Protein AF-A0A957JDY1-F1 (afdb_monomer)

Foldseek 3Di:
DVLVVVLVVQLVVQLVVCQVVQQVVQVVVVQWDADDPPDPDNHIHRPRSVVSNLVSNVVSVVVVVVVVDVPDPPLLVVLLNVLVVLLVVLSSCCSVPVDDPVSNVVSLVVSLVSCVVSVNWQDDPDPVVVRSVVRSCVSVVVSVD

Structure (mmCIF, N/CA/C/O backbone):
data_AF-A0A957JDY1-F1
#
_entry.id   AF-A0A957JDY1-F1
#
loop_
_atom_site.group_PDB
_atom_site.id
_atom_site.type_symbol
_atom_site.label_atom_id
_atom_site.label_alt_id
_atom_site.label_comp_id
_atom_site.label_asym_id
_atom_site.label_entity_id
_atom_site.label_seq_id
_atom_site.pdbx_PDB_ins_code
_atom_site.Cartn_x
_atom_site.Cartn_y
_atom_site.Cartn_z
_atom_site.occupancy
_atom_site.B_iso_or_equiv
_atom_site.auth_seq_id
_atom_site.auth_comp_id
_atom_site.auth_asym_id
_atom_site.auth_atom_id
_atom_site.pdbx_PDB_model_num
ATOM 1 N N . MET A 1 1 ? 23.485 -2.568 -2.599 1.00 69.81 1 MET A N 1
ATOM 2 C CA . MET A 1 1 ? 23.237 -2.865 -1.164 1.00 69.81 1 MET A CA 1
ATOM 3 C C . MET A 1 1 ? 23.250 -1.624 -0.272 1.00 69.81 1 MET A C 1
ATOM 5 O O . MET A 1 1 ? 22.238 -1.391 0.368 1.00 69.81 1 MET A O 1
ATOM 9 N N . ARG A 1 2 ? 24.309 -0.795 -0.249 1.00 82.19 2 ARG A N 1
ATOM 10 C CA . ARG A 1 2 ? 24.377 0.401 0.630 1.00 82.19 2 ARG A CA 1
ATOM 11 C C . ARG A 1 2 ? 23.179 1.356 0.491 1.00 82.19 2 ARG A C 1
ATOM 13 O O . ARG A 1 2 ? 22.586 1.726 1.492 1.00 82.19 2 ARG A O 1
ATOM 20 N N . ILE A 1 3 ? 22.785 1.681 -0.742 1.00 81.56 3 ILE A N 1
ATOM 21 C CA . ILE A 1 3 ? 21.641 2.566 -1.029 1.00 81.56 3 ILE A CA 1
ATOM 22 C C . ILE A 1 3 ? 20.331 1.991 -0.479 1.00 81.56 3 ILE A C 1
ATOM 24 O O . ILE A 1 3 ? 19.604 2.690 0.208 1.00 81.56 3 ILE A O 1
ATOM 28 N N . ILE A 1 4 ? 20.050 0.708 -0.719 1.00 82.44 4 ILE A N 1
ATOM 29 C CA . ILE A 1 4 ? 18.811 0.056 -0.260 1.00 82.44 4 ILE A CA 1
ATOM 30 C C . ILE A 1 4 ? 18.708 0.096 1.271 1.00 82.44 4 ILE A C 1
ATOM 32 O O . ILE A 1 4 ? 17.642 0.377 1.809 1.00 82.44 4 ILE A O 1
ATOM 36 N N . ILE A 1 5 ? 19.826 -0.124 1.971 1.00 89.12 5 ILE A N 1
ATOM 37 C CA . ILE A 1 5 ? 19.881 -0.022 3.435 1.00 89.12 5 ILE A CA 1
ATOM 38 C C . ILE A 1 5 ? 19.580 1.412 3.884 1.00 89.12 5 ILE A C 1
ATOM 40 O O . ILE A 1 5 ? 18.790 1.602 4.802 1.00 89.12 5 ILE A O 1
ATOM 44 N N . LEU A 1 6 ? 20.155 2.423 3.226 1.00 88.94 6 LEU A N 1
ATOM 45 C CA . LEU A 1 6 ? 19.872 3.826 3.542 1.00 88.94 6 LEU A CA 1
ATOM 46 C C . LEU A 1 6 ? 18.391 4.167 3.343 1.00 88.94 6 LEU A C 1
ATOM 48 O O . LEU A 1 6 ? 17.787 4.763 4.226 1.00 88.94 6 LEU A O 1
ATOM 52 N N . VAL A 1 7 ? 17.784 3.737 2.236 1.00 88.81 7 VAL A N 1
ATOM 53 C CA . VAL A 1 7 ? 16.350 3.942 1.955 1.00 88.81 7 VAL A CA 1
ATOM 54 C C . VAL A 1 7 ? 15.487 3.306 3.025 1.00 88.81 7 VAL A C 1
ATOM 56 O O . VAL A 1 7 ? 14.565 3.939 3.530 1.00 88.81 7 VAL A O 1
ATOM 59 N N . PHE A 1 8 ? 15.802 2.064 3.385 1.00 91.62 8 PHE A N 1
ATOM 60 C CA . PHE A 1 8 ? 15.103 1.352 4.440 1.00 91.62 8 PHE A CA 1
ATOM 61 C C . PHE A 1 8 ? 15.197 2.102 5.774 1.00 91.62 8 PHE A C 1
ATOM 63 O O . PHE A 1 8 ? 14.176 2.319 6.420 1.00 91.62 8 PHE A O 1
ATOM 70 N N . LEU A 1 9 ? 16.394 2.554 6.164 1.00 94.88 9 LEU A N 1
ATOM 71 C CA . LEU A 1 9 ? 16.598 3.308 7.404 1.00 94.88 9 LEU A CA 1
ATOM 72 C C . LEU A 1 9 ? 15.871 4.657 7.392 1.00 94.88 9 LEU A C 1
ATOM 74 O O . LEU A 1 9 ? 15.305 5.047 8.413 1.00 94.88 9 LEU A O 1
ATOM 78 N N . ILE A 1 10 ? 15.841 5.352 6.253 1.00 92.94 10 ILE A N 1
ATOM 79 C CA . ILE A 1 10 ? 15.090 6.602 6.086 1.00 92.94 10 ILE A CA 1
ATOM 80 C C . ILE A 1 10 ? 13.589 6.336 6.236 1.00 92.94 10 ILE A C 1
ATOM 82 O O . ILE A 1 10 ? 12.940 6.983 7.058 1.00 92.94 10 ILE A O 1
ATOM 86 N N . ALA A 1 11 ? 13.044 5.355 5.510 1.00 95.38 11 ALA A N 1
ATOM 87 C CA . ALA A 1 11 ? 11.631 4.991 5.590 1.00 95.38 11 ALA A CA 1
ATOM 88 C C . ALA A 1 11 ? 11.233 4.583 7.017 1.00 95.38 11 ALA A C 1
ATOM 90 O O . ALA A 1 11 ? 10.220 5.053 7.536 1.00 95.38 11 ALA A O 1
ATOM 91 N N . LEU A 1 12 ? 12.065 3.767 7.674 1.00 96.62 12 LEU A N 1
ATOM 92 C CA . LEU A 1 12 ? 11.881 3.335 9.057 1.00 96.62 12 LEU A CA 1
ATOM 93 C C . LEU A 1 12 ? 11.867 4.526 10.018 1.00 96.62 12 LEU A C 1
ATOM 95 O O . LEU A 1 12 ? 10.957 4.643 10.836 1.00 96.62 12 LEU A O 1
ATOM 99 N N . THR A 1 13 ? 12.847 5.424 9.901 1.00 96.62 13 THR A N 1
ATOM 100 C CA . 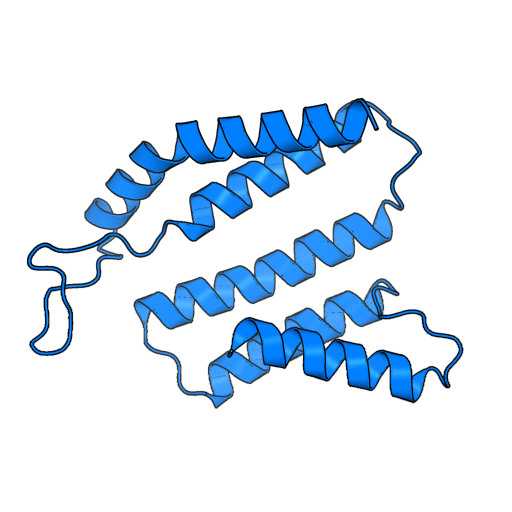THR A 1 13 ? 12.961 6.604 10.768 1.00 96.62 13 THR A CA 1
ATOM 101 C C . THR A 1 13 ? 11.748 7.511 10.601 1.00 96.62 13 THR A C 1
ATOM 103 O O . THR A 1 13 ? 11.108 7.860 11.589 1.00 96.62 13 THR A O 1
ATOM 106 N N . ILE A 1 14 ? 11.365 7.831 9.361 1.00 95.69 14 ILE A N 1
ATOM 107 C CA . ILE A 1 14 ? 10.198 8.676 9.079 1.00 95.69 14 ILE A CA 1
ATOM 108 C C . ILE A 1 14 ? 8.914 8.022 9.605 1.00 95.69 14 ILE A C 1
ATOM 110 O O . ILE A 1 14 ? 8.102 8.693 10.246 1.00 95.69 14 ILE A O 1
ATOM 114 N N . SER A 1 15 ? 8.729 6.718 9.388 1.00 96.44 15 SER A N 1
ATOM 115 C CA . SER A 1 15 ? 7.559 5.988 9.885 1.00 96.44 15 SER A CA 1
ATOM 116 C C . SER A 1 15 ? 7.487 6.023 11.416 1.00 96.44 15 SER A C 1
ATOM 118 O O . SER A 1 15 ? 6.449 6.367 11.982 1.00 96.44 15 SER A O 1
ATOM 120 N N . LEU A 1 16 ? 8.591 5.733 12.113 1.00 96.38 16 LEU A N 1
ATOM 121 C CA . LEU A 1 16 ? 8.640 5.760 13.579 1.00 96.38 16 LEU A CA 1
ATOM 122 C C . LEU A 1 16 ? 8.394 7.168 14.134 1.00 96.38 16 LEU A C 1
ATOM 124 O O . LEU A 1 16 ? 7.584 7.339 15.045 1.00 96.38 16 LEU A O 1
ATOM 128 N N . SER A 1 17 ? 9.040 8.184 13.560 1.00 96.19 17 SER A N 1
ATOM 129 C CA . SER A 1 17 ? 8.894 9.574 14.000 1.00 96.19 17 SER A CA 1
ATOM 130 C C . SER A 1 17 ? 7.506 10.150 13.714 1.00 96.19 17 SER A C 1
ATOM 132 O O . SER A 1 17 ? 7.018 10.958 14.502 1.00 96.19 17 SER A O 1
ATOM 134 N N . SER A 1 18 ? 6.843 9.736 12.628 1.00 95.44 18 SER A N 1
ATOM 135 C CA . SER A 1 18 ? 5.490 10.195 12.271 1.00 95.44 18 SER A CA 1
ATOM 136 C C . SER A 1 18 ? 4.376 9.461 13.025 1.00 95.44 18 SER A C 1
ATOM 138 O O . SER A 1 18 ? 3.320 10.046 13.262 1.00 95.44 18 SER A O 1
ATOM 140 N N . THR A 1 19 ? 4.614 8.231 13.491 1.00 95.44 19 THR A N 1
ATOM 141 C CA . THR A 1 19 ? 3.642 7.419 14.248 1.00 95.44 19 THR A CA 1
ATOM 142 C C . THR A 1 19 ? 2.922 8.172 15.385 1.00 95.44 19 THR A C 1
ATOM 144 O O . THR A 1 19 ? 1.690 8.112 15.432 1.00 95.44 19 THR A O 1
ATOM 147 N N . PRO A 1 20 ? 3.589 8.913 16.300 1.00 94.88 20 PRO A N 1
ATOM 148 C CA . PRO A 1 20 ? 2.881 9.645 17.356 1.00 94.88 20 PRO A CA 1
ATOM 149 C C . PRO A 1 20 ? 1.969 10.758 16.818 1.00 94.88 20 PRO A C 1
ATOM 151 O O . PRO A 1 20 ? 0.908 11.007 17.394 1.00 94.88 20 PRO A O 1
ATOM 154 N N . TRP A 1 21 ? 2.345 11.403 15.713 1.00 94.69 21 TRP A N 1
ATOM 155 C CA . TRP A 1 21 ? 1.537 12.436 15.061 1.00 94.69 21 TRP A CA 1
ATOM 156 C C . TRP A 1 21 ? 0.312 11.830 14.388 1.00 94.69 21 TRP A C 1
ATOM 158 O O . TRP A 1 21 ? -0.804 12.283 14.631 1.00 94.69 21 TRP A O 1
ATOM 168 N N . VAL A 1 22 ? 0.508 10.749 13.632 1.00 94.38 22 VAL A N 1
ATOM 169 C CA . VAL A 1 22 ? -0.573 9.991 12.989 1.00 94.38 22 VAL A CA 1
ATOM 170 C C . VAL A 1 22 ? -1.547 9.444 14.031 1.00 94.38 22 VAL A C 1
ATOM 172 O O . VAL A 1 22 ? -2.757 9.539 13.852 1.00 94.38 22 VAL A O 1
ATOM 175 N N . ARG A 1 23 ? -1.045 8.966 15.176 1.00 93.88 23 ARG A N 1
ATOM 176 C CA . ARG A 1 23 ? -1.882 8.559 16.310 1.00 93.88 23 ARG A CA 1
ATOM 177 C C . ARG A 1 23 ? -2.745 9.711 16.826 1.00 93.88 23 ARG A C 1
ATOM 179 O O . ARG A 1 23 ? -3.944 9.525 17.004 1.00 93.88 23 ARG A O 1
ATOM 186 N N . ARG A 1 24 ? -2.157 10.882 17.094 1.00 93.56 24 ARG A N 1
ATOM 187 C CA . ARG A 1 24 ? -2.911 12.061 17.567 1.00 93.56 24 ARG A CA 1
ATOM 188 C C . ARG A 1 24 ? -3.968 12.485 16.550 1.00 93.56 24 ARG A C 1
ATOM 190 O O . ARG A 1 24 ? -5.103 12.743 16.936 1.00 93.56 24 ARG A O 1
ATOM 197 N N . PHE A 1 25 ? -3.602 12.493 15.271 1.00 92.94 25 PHE A N 1
ATOM 198 C CA . PHE A 1 25 ? -4.516 12.790 14.176 1.00 92.94 25 PHE A CA 1
ATOM 199 C C . PHE A 1 25 ? -5.671 11.785 14.104 1.00 92.94 25 PHE A C 1
ATOM 201 O O . PHE A 1 25 ? -6.814 12.204 13.980 1.00 92.94 25 PHE A O 1
ATOM 208 N N . ALA A 1 26 ? -5.409 10.486 14.271 1.00 92.75 26 ALA A N 1
ATOM 209 C CA . ALA A 1 26 ? -6.445 9.453 14.273 1.00 92.75 26 ALA A CA 1
ATOM 210 C C . ALA A 1 26 ? -7.492 9.678 15.372 1.00 92.75 26 ALA A C 1
ATOM 212 O O . ALA A 1 26 ? -8.688 9.614 15.099 1.00 92.75 26 ALA A O 1
ATOM 213 N N . PHE A 1 27 ? -7.055 10.007 16.593 1.00 92.50 27 PHE A N 1
ATOM 214 C CA . PHE A 1 27 ? -7.971 10.347 17.685 1.00 92.50 27 PHE A CA 1
ATOM 215 C C . PHE A 1 27 ? -8.767 11.619 17.401 1.00 92.50 27 PHE A C 1
ATOM 217 O O . PHE A 1 27 ? -9.974 11.642 17.620 1.00 92.50 27 PHE A O 1
ATOM 224 N N . TRP A 1 28 ? -8.107 12.661 16.894 1.00 92.50 28 TRP A N 1
ATOM 225 C CA . TRP A 1 28 ? -8.755 13.932 16.578 1.00 92.50 28 TRP A CA 1
ATOM 226 C C . TRP A 1 28 ? -9.783 13.807 15.442 1.00 92.50 28 TRP A C 1
ATOM 228 O O . TRP A 1 28 ? -10.885 14.332 15.550 1.00 92.50 28 TRP A O 1
ATOM 238 N N . ALA A 1 29 ? -9.450 13.068 14.383 1.00 89.12 29 ALA A N 1
ATOM 239 C CA . ALA A 1 29 ? -10.312 12.838 13.226 1.00 89.12 29 ALA A CA 1
ATOM 240 C C . ALA A 1 29 ? -11.369 11.736 13.455 1.00 89.12 29 ALA A C 1
ATOM 242 O O . ALA A 1 29 ? -12.180 11.469 12.570 1.00 89.12 29 ALA A O 1
ATOM 243 N N . GLY A 1 30 ? -11.359 11.069 14.615 1.00 87.19 30 GLY A N 1
ATOM 244 C CA . GLY A 1 30 ? -12.303 9.998 14.947 1.00 87.19 30 GLY A CA 1
ATOM 245 C C . GLY A 1 30 ? -12.060 8.669 14.219 1.00 87.19 30 GLY A C 1
ATOM 246 O O . GLY A 1 30 ? -12.950 7.822 14.193 1.00 87.19 30 GLY A O 1
ATOM 247 N N . PHE A 1 31 ? -10.871 8.456 13.644 1.00 87.31 31 PHE A N 1
ATOM 248 C CA . PHE A 1 31 ? -10.442 7.169 13.077 1.00 87.31 31 PHE A CA 1
ATOM 249 C C . PHE A 1 31 ? -9.935 6.247 14.189 1.00 87.31 31 PHE A C 1
ATOM 251 O O . PHE A 1 31 ? -8.736 5.976 14.324 1.00 87.31 31 PHE A O 1
ATOM 258 N N . VAL A 1 32 ? -10.867 5.810 15.029 1.00 89.38 32 VAL A N 1
ATOM 259 C CA . VAL A 1 32 ? -10.575 5.030 16.227 1.00 89.38 32 VAL A CA 1
ATOM 260 C C . VAL A 1 32 ? -11.510 3.834 16.302 1.00 89.38 32 VAL A C 1
ATOM 262 O O . VAL A 1 32 ? -12.721 3.968 16.142 1.00 89.38 32 VAL A O 1
ATOM 265 N N . ASP A 1 33 ? -10.935 2.674 16.585 1.00 86.00 33 ASP A N 1
ATOM 266 C CA . ASP A 1 33 ? -11.661 1.456 16.886 1.00 86.00 33 ASP A CA 1
ATOM 267 C C . ASP A 1 33 ? -12.034 1.405 18.369 1.00 86.00 33 ASP A C 1
ATOM 269 O O . ASP A 1 33 ? -11.161 1.439 19.240 1.00 86.00 33 ASP A O 1
ATOM 273 N N . ASN A 1 34 ? -13.329 1.312 18.661 1.00 85.88 34 ASN A N 1
ATOM 274 C CA . ASN A 1 34 ? -13.836 1.275 20.028 1.00 85.88 34 ASN A CA 1
ATOM 275 C C . ASN A 1 34 ? -13.868 -0.160 20.585 1.00 85.88 34 ASN A C 1
ATOM 277 O O . ASN A 1 34 ? -14.079 -1.112 19.829 1.00 85.88 34 ASN A O 1
ATOM 281 N N . PRO A 1 35 ? -13.706 -0.339 21.909 1.00 84.62 35 PRO A N 1
ATOM 282 C CA . PRO A 1 35 ? -13.813 -1.648 22.545 1.00 84.62 35 PRO A CA 1
ATOM 283 C C . PRO A 1 35 ? -15.161 -2.315 22.246 1.00 84.62 35 PRO A C 1
ATOM 285 O O . PRO A 1 35 ? -16.217 -1.695 22.366 1.00 84.62 35 PRO A O 1
ATOM 288 N N . GLN A 1 36 ? -15.127 -3.594 21.881 1.00 83.69 36 GLN A N 1
ATOM 289 C CA . GLN A 1 36 ? -16.310 -4.423 21.635 1.00 83.69 36 GLN A CA 1
ATOM 290 C C . GLN A 1 36 ? -16.140 -5.775 22.330 1.00 83.69 36 GLN A C 1
ATOM 292 O O . GLN A 1 36 ? -15.019 -6.198 22.591 1.00 83.69 36 GLN A O 1
ATOM 297 N N . GLN A 1 37 ? -17.241 -6.495 22.570 1.00 76.69 37 GLN A N 1
ATOM 298 C CA . GLN A 1 37 ? -17.237 -7.776 23.302 1.00 76.69 37 GLN A CA 1
ATOM 299 C C . GLN A 1 37 ? -16.296 -8.843 22.707 1.00 76.69 37 GLN A C 1
ATOM 301 O O . GLN A 1 37 ? -15.869 -9.745 23.417 1.00 76.69 37 GLN A O 1
ATOM 306 N N . ARG A 1 38 ? -15.969 -8.747 21.410 1.00 79.50 38 ARG A N 1
ATOM 307 C CA . ARG A 1 38 ? -15.062 -9.669 20.704 1.00 79.50 38 ARG A CA 1
ATOM 308 C C . ARG A 1 38 ? -13.608 -9.182 20.618 1.00 79.50 38 ARG A C 1
ATOM 310 O O . ARG A 1 38 ? -12.777 -9.901 20.071 1.00 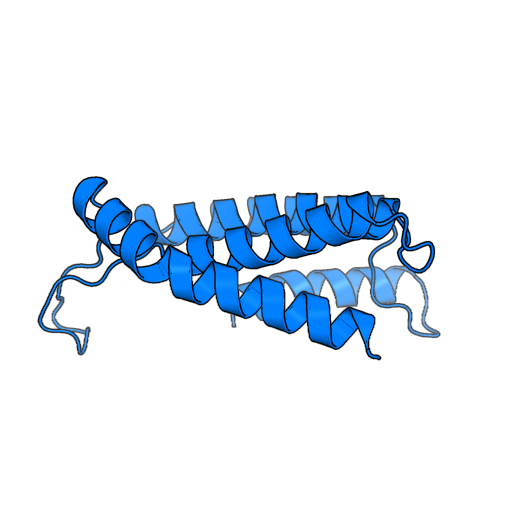79.50 38 ARG A O 1
ATOM 317 N N . LYS A 1 39 ? -13.290 -7.973 21.096 1.00 78.56 39 LYS A N 1
ATOM 318 C CA . LYS A 1 39 ? -11.966 -7.345 20.951 1.00 78.56 39 LYS A CA 1
ATOM 319 C C . LYS A 1 39 ? -11.205 -7.393 22.279 1.00 78.56 39 LYS A C 1
ATOM 321 O O . LYS A 1 39 ? -11.776 -7.161 23.336 1.00 78.56 39 LYS A O 1
ATOM 326 N N . LEU A 1 40 ? -9.903 -7.690 22.217 1.00 82.44 40 LEU A N 1
ATOM 327 C CA . LEU A 1 40 ? -9.032 -7.807 23.400 1.00 82.44 40 LEU A CA 1
ATOM 328 C C . LEU A 1 40 ? -8.669 -6.447 24.021 1.00 82.44 40 LEU A C 1
ATOM 330 O O . LEU A 1 40 ? -8.213 -6.386 25.162 1.00 82.44 40 LEU A O 1
ATOM 334 N N . HIS A 1 41 ? -8.826 -5.354 23.269 1.00 81.44 41 HIS A N 1
ATOM 335 C CA . HIS A 1 41 ? -8.505 -4.012 23.742 1.00 81.44 41 HIS A CA 1
ATOM 336 C C . HIS A 1 41 ? -9.650 -3.424 24.573 1.00 81.44 41 HIS A C 1
ATOM 338 O O . HIS A 1 41 ? -10.824 -3.543 24.241 1.00 81.44 41 HIS A O 1
ATOM 344 N N . THR A 1 42 ? -9.289 -2.778 25.683 1.00 85.56 42 THR A N 1
ATOM 345 C CA . THR A 1 42 ? -10.230 -2.113 26.604 1.00 85.56 42 THR A CA 1
ATOM 346 C C . THR A 1 42 ? -10.244 -0.596 26.437 1.00 85.56 42 THR A C 1
ATOM 348 O O . THR A 1 42 ? -10.977 0.107 27.131 1.00 85.56 42 THR A O 1
ATOM 351 N N . ARG A 1 43 ? -9.422 -0.070 25.525 1.00 87.19 43 ARG A N 1
ATOM 352 C CA . ARG A 1 43 ? -9.303 1.356 25.223 1.00 87.19 43 ARG A CA 1
ATOM 353 C C . ARG A 1 43 ? -9.416 1.569 23.717 1.00 87.19 43 ARG A C 1
ATOM 355 O O . ARG A 1 43 ? -8.966 0.698 22.977 1.00 87.19 43 ARG A O 1
ATOM 362 N N . PRO A 1 44 ? -9.939 2.721 23.269 1.00 86.56 44 PRO A N 1
ATOM 363 C CA . PRO A 1 44 ? -10.023 3.020 21.848 1.00 86.56 44 PRO A CA 1
ATOM 364 C C . PRO A 1 44 ? -8.638 3.002 21.171 1.00 86.56 44 PRO A C 1
ATOM 366 O O . PRO A 1 44 ? -7.687 3.608 21.681 1.00 86.56 44 PRO A O 1
ATOM 369 N N . MET A 1 45 ? -8.521 2.310 20.035 1.00 89.44 45 MET A N 1
ATOM 370 C CA . MET A 1 45 ? -7.267 2.096 19.298 1.00 89.44 45 MET A CA 1
ATOM 371 C C . MET A 1 45 ? -7.257 2.872 17.970 1.00 89.44 45 MET A C 1
ATOM 373 O O . MET A 1 45 ? -8.238 2.822 17.236 1.00 89.44 45 MET A O 1
ATOM 377 N N . PRO A 1 46 ? -6.178 3.595 17.621 1.00 90.81 46 PRO A N 1
ATOM 378 C CA . PRO A 1 46 ? -6.119 4.369 16.379 1.00 90.81 46 PRO A CA 1
ATOM 379 C C . PRO A 1 46 ? -6.026 3.454 15.144 1.00 90.81 46 PRO A C 1
ATOM 381 O O . PRO A 1 46 ? -5.201 2.544 15.121 1.00 90.81 46 PRO A O 1
ATOM 384 N N . LEU A 1 47 ? -6.803 3.746 14.096 1.00 87.81 47 LEU A N 1
ATOM 385 C CA . LEU A 1 47 ? -6.871 2.939 12.862 1.00 87.81 47 LEU A CA 1
ATOM 386 C C . LEU A 1 47 ? -5.873 3.371 11.768 1.00 87.81 47 LEU A C 1
ATOM 388 O O . LEU A 1 47 ? -5.680 2.678 10.783 1.00 87.81 47 LEU A O 1
ATOM 392 N N . LEU A 1 48 ? -5.180 4.502 11.934 1.00 89.62 48 LEU A N 1
ATOM 393 C CA . LEU A 1 48 ? -4.381 5.118 10.860 1.00 89.62 48 LEU A CA 1
ATOM 394 C C . LEU A 1 48 ? -2.901 4.708 10.813 1.00 89.62 48 LEU A C 1
ATOM 396 O O . LEU A 1 48 ? -2.100 5.394 10.182 1.00 89.62 48 LEU A O 1
ATOM 400 N N . GLY A 1 49 ? -2.497 3.616 11.467 1.00 87.12 49 GLY A N 1
ATOM 401 C CA . GLY A 1 49 ? -1.081 3.217 11.543 1.00 87.12 49 GLY A CA 1
ATOM 402 C C . GLY A 1 49 ? -0.408 3.057 10.170 1.00 87.12 49 GLY A C 1
ATOM 403 O O . GLY A 1 49 ? 0.733 3.481 9.989 1.00 87.12 49 GLY A O 1
ATOM 404 N N . GLY A 1 50 ? -1.142 2.537 9.179 1.00 90.31 50 GLY A N 1
ATOM 405 C CA . GLY A 1 50 ? -0.654 2.372 7.807 1.00 90.31 50 GLY A CA 1
ATOM 406 C C . GLY A 1 50 ? -0.246 3.683 7.123 1.00 90.31 50 GLY A C 1
ATOM 407 O O . GLY A 1 50 ? 0.694 3.682 6.330 1.00 90.31 50 GLY A O 1
ATOM 408 N N . LEU A 1 51 ? -0.863 4.819 7.479 1.00 91.38 51 LEU A N 1
ATOM 409 C CA . LEU A 1 51 ? -0.494 6.125 6.916 1.00 91.38 51 LEU A CA 1
ATOM 410 C C . LEU A 1 51 ? 0.943 6.523 7.272 1.00 91.38 51 LEU A C 1
ATOM 412 O O . LEU A 1 51 ? 1.630 7.102 6.434 1.00 91.38 51 LEU A O 1
ATOM 416 N N . ALA A 1 52 ? 1.418 6.187 8.477 1.00 93.62 52 ALA A N 1
ATOM 417 C CA . ALA A 1 52 ? 2.800 6.458 8.877 1.00 93.62 52 ALA A CA 1
ATOM 418 C C . ALA A 1 52 ? 3.799 5.669 8.011 1.00 93.62 52 ALA A C 1
ATOM 420 O O . ALA A 1 52 ? 4.813 6.212 7.570 1.00 93.62 52 ALA A O 1
ATOM 421 N N . ILE A 1 53 ? 3.470 4.407 7.712 1.00 94.44 53 ILE A N 1
ATOM 422 C CA . ILE A 1 53 ? 4.293 3.519 6.883 1.00 9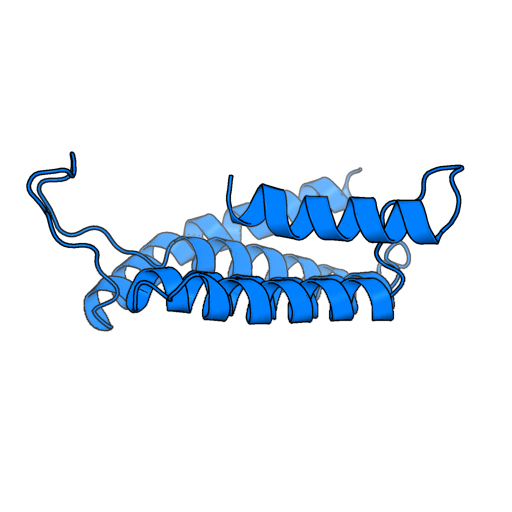4.44 53 ILE A CA 1
ATOM 423 C C . ILE A 1 53 ? 4.330 4.022 5.439 1.00 94.44 53 ILE A C 1
ATOM 425 O O . ILE A 1 53 ? 5.409 4.148 4.860 1.00 94.44 53 ILE A O 1
ATOM 429 N N . ILE A 1 54 ? 3.169 4.354 4.866 1.00 93.88 54 ILE A N 1
ATOM 430 C CA . ILE A 1 54 ? 3.065 4.869 3.494 1.00 93.88 54 ILE A CA 1
ATOM 431 C C . ILE A 1 54 ? 3.823 6.187 3.360 1.00 93.88 54 ILE A C 1
ATOM 433 O O . ILE A 1 54 ? 4.606 6.339 2.426 1.00 93.88 54 ILE A O 1
ATOM 437 N N . ALA A 1 55 ? 3.660 7.111 4.313 1.00 92.88 55 ALA A N 1
ATOM 438 C CA . ALA A 1 55 ? 4.396 8.371 4.318 1.00 92.88 55 ALA A CA 1
ATO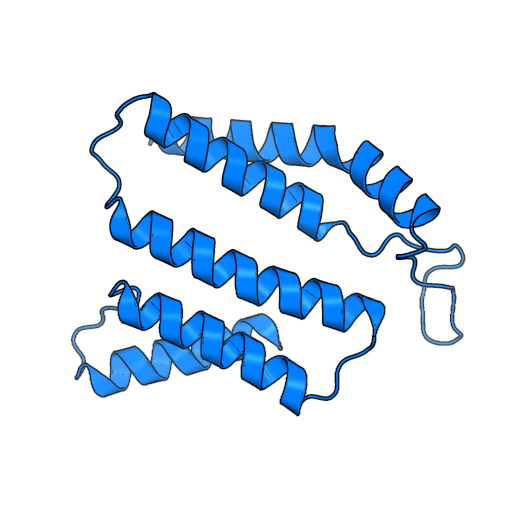M 439 C C . ALA A 1 55 ? 5.914 8.138 4.359 1.00 92.88 55 ALA A C 1
ATOM 441 O O . ALA A 1 55 ? 6.647 8.738 3.573 1.00 92.88 55 ALA A O 1
ATOM 442 N N . GLY A 1 56 ? 6.385 7.231 5.222 1.00 94.81 56 GLY A N 1
ATOM 443 C CA . GLY A 1 5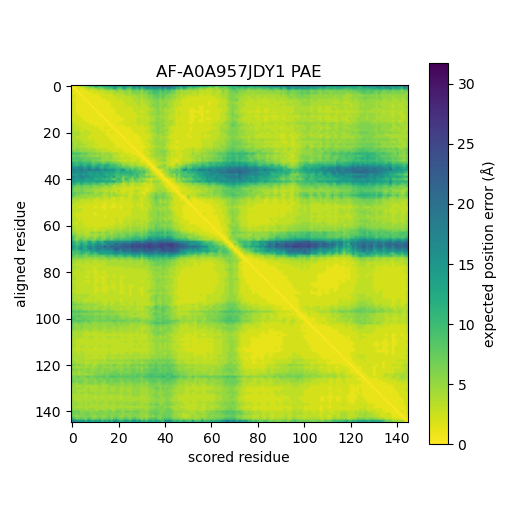6 ? 7.797 6.856 5.296 1.00 94.81 56 GLY A CA 1
ATOM 444 C C . GLY A 1 56 ? 8.327 6.269 3.989 1.00 94.81 56 GLY A C 1
ATOM 445 O O . GLY A 1 56 ? 9.364 6.710 3.495 1.00 94.81 56 GLY A O 1
ATOM 446 N N . ALA A 1 57 ? 7.598 5.322 3.397 1.00 93.00 57 ALA A N 1
ATOM 447 C CA . ALA A 1 57 ? 7.975 4.693 2.135 1.00 93.00 57 ALA A CA 1
ATOM 448 C C . ALA A 1 57 ? 8.004 5.700 0.974 1.00 93.00 57 ALA A C 1
ATOM 450 O O . ALA A 1 57 ? 8.977 5.744 0.222 1.00 93.00 57 ALA A O 1
ATOM 451 N N . PHE A 1 58 ? 6.976 6.542 0.847 1.00 93.19 58 PHE A N 1
ATOM 452 C CA . PHE A 1 58 ? 6.858 7.507 -0.247 1.00 93.19 58 PHE A CA 1
ATOM 453 C C . PHE A 1 58 ? 7.948 8.571 -0.158 1.00 93.19 58 PHE A C 1
ATOM 455 O O . PHE A 1 58 ? 8.624 8.832 -1.150 1.00 93.19 58 PHE A O 1
ATOM 462 N N . LEU A 1 59 ? 8.182 9.135 1.030 1.00 92.06 59 LEU A N 1
ATOM 463 C CA . LEU A 1 59 ? 9.235 10.131 1.229 1.00 92.06 59 LEU A CA 1
ATOM 464 C C . LEU A 1 59 ? 10.628 9.544 0.983 1.00 92.06 59 LEU A C 1
ATOM 466 O O . LEU A 1 59 ? 11.447 10.184 0.327 1.00 92.06 59 LEU A O 1
ATOM 470 N N . ALA A 1 60 ? 10.892 8.314 1.432 1.00 91.31 60 ALA A N 1
ATOM 471 C CA . ALA A 1 60 ? 12.164 7.648 1.161 1.00 91.31 60 ALA A CA 1
ATOM 472 C C . ALA A 1 60 ? 12.389 7.415 -0.344 1.00 91.31 60 ALA A C 1
ATOM 474 O O . ALA A 1 60 ? 13.492 7.637 -0.844 1.00 91.31 60 ALA A O 1
ATOM 475 N N . VAL A 1 61 ? 11.345 7.022 -1.082 1.00 87.88 61 VAL A N 1
ATOM 476 C CA . VAL A 1 61 ? 11.406 6.854 -2.543 1.00 87.88 61 VAL A CA 1
ATOM 477 C C . VAL A 1 61 ? 11.569 8.197 -3.263 1.00 87.88 61 VAL A C 1
ATOM 479 O O . VAL A 1 61 ? 12.351 8.285 -4.204 1.00 87.88 61 VAL A O 1
ATOM 482 N N . MET A 1 62 ? 10.901 9.268 -2.826 1.00 85.19 62 MET A N 1
ATOM 483 C CA . MET A 1 62 ? 11.091 10.600 -3.418 1.00 85.19 62 MET A CA 1
ATOM 484 C C . MET A 1 62 ? 12.521 11.116 -3.223 1.00 85.19 62 MET A C 1
ATOM 486 O O . MET A 1 62 ? 13.108 11.656 -4.160 1.00 85.19 62 MET A O 1
ATOM 490 N N . LEU A 1 63 ? 13.110 10.894 -2.045 1.00 84.31 63 LEU A N 1
ATOM 491 C CA . LEU A 1 63 ? 14.504 11.252 -1.779 1.00 84.31 63 LEU A CA 1
ATOM 492 C C . LEU A 1 63 ? 15.480 10.494 -2.689 1.00 84.31 63 LEU A C 1
ATOM 494 O O . LEU A 1 63 ? 16.479 11.068 -3.107 1.00 84.31 63 LEU A O 1
ATOM 498 N N . LEU A 1 64 ? 15.185 9.242 -3.056 1.00 80.75 64 LEU A N 1
ATOM 499 C CA . LEU A 1 64 ? 15.999 8.504 -4.028 1.00 80.75 64 LEU A CA 1
ATOM 500 C C . LEU A 1 64 ? 16.017 9.150 -5.409 1.00 80.75 64 LEU A C 1
ATOM 502 O O . LEU A 1 64 ? 17.073 9.200 -6.036 1.00 80.75 64 LEU A O 1
ATOM 506 N N . PHE A 1 65 ? 14.865 9.635 -5.875 1.00 77.50 65 PHE A N 1
ATOM 507 C CA . PHE A 1 65 ? 14.777 10.315 -7.166 1.00 77.50 65 PHE A CA 1
ATOM 508 C C . PHE A 1 65 ? 15.527 11.644 -7.179 1.00 77.50 65 PHE A C 1
ATOM 510 O O . PHE A 1 65 ? 16.092 12.002 -8.203 1.00 77.50 65 PHE A O 1
ATOM 517 N N . MET A 1 66 ? 15.580 12.355 -6.050 1.00 77.69 66 MET A N 1
ATOM 518 C CA . MET A 1 66 ? 16.331 13.612 -5.942 1.00 77.69 66 MET A CA 1
ATOM 519 C C . MET A 1 66 ? 17.852 13.427 -6.013 1.00 77.69 66 MET A C 1
ATOM 521 O O . MET A 1 66 ? 18.563 14.377 -6.315 1.00 77.69 66 MET A O 1
ATOM 525 N N . VAL A 1 67 ? 18.356 12.225 -5.722 1.00 76.06 67 VAL A N 1
ATOM 526 C CA . VAL A 1 67 ? 19.797 11.913 -5.711 1.00 76.06 67 VAL A CA 1
ATOM 527 C C . VAL A 1 67 ? 20.249 11.298 -7.052 1.00 76.06 67 VAL A C 1
ATOM 529 O O . VAL A 1 67 ? 21.354 10.773 -7.145 1.00 76.06 67 VAL A O 1
ATOM 532 N N . ASP A 1 68 ? 19.406 11.362 -8.096 1.00 65.69 68 ASP A N 1
ATOM 533 C CA . ASP A 1 68 ? 19.689 10.889 -9.464 1.00 65.69 68 ASP A CA 1
ATOM 534 C C . ASP A 1 68 ? 20.309 9.485 -9.503 1.00 65.69 68 ASP A C 1
ATOM 536 O O . ASP A 1 68 ? 21.297 9.216 -10.183 1.00 65.69 68 ASP A O 1
ATOM 540 N N . LEU A 1 69 ? 19.738 8.554 -8.734 1.00 63.34 69 LEU A N 1
ATOM 541 C CA . LEU A 1 69 ? 20.215 7.175 -8.693 1.00 63.34 69 LEU A CA 1
ATOM 542 C C . LEU A 1 69 ? 19.648 6.386 -9.890 1.00 63.34 69 LEU A C 1
ATOM 544 O O . LEU A 1 69 ? 18.472 6.016 -9.875 1.00 63.34 69 LEU A O 1
ATOM 548 N N . PRO A 1 70 ? 20.467 6.034 -10.902 1.00 58.28 70 PRO A N 1
ATOM 549 C CA . PRO A 1 70 ? 19.992 5.512 -12.187 1.00 58.28 70 PRO A CA 1
ATOM 550 C C . PRO A 1 70 ? 19.589 4.026 -12.144 1.00 58.28 70 PRO A C 1
ATOM 552 O O . PRO A 1 70 ? 19.375 3.400 -13.176 1.00 58.28 70 PRO A O 1
ATOM 555 N N . GLN A 1 71 ? 19.509 3.428 -10.952 1.00 61.66 71 GLN A N 1
ATOM 556 C CA . GLN A 1 71 ? 19.244 1.995 -10.772 1.00 61.66 71 GLN A CA 1
ATOM 557 C C . GLN A 1 71 ? 17.749 1.647 -10.742 1.00 61.66 71 GLN A C 1
ATOM 559 O O . GLN A 1 71 ? 17.402 0.467 -10.763 1.00 61.66 71 GLN A O 1
ATOM 564 N N . LEU A 1 72 ? 16.860 2.642 -10.676 1.00 64.38 72 LEU A N 1
ATOM 565 C CA . LEU A 1 72 ? 15.416 2.432 -10.589 1.00 64.38 72 LEU A CA 1
ATOM 566 C C . LEU A 1 72 ? 14.746 2.721 -11.934 1.00 64.38 72 LEU A C 1
ATOM 568 O O . LEU A 1 72 ? 14.922 3.791 -12.511 1.00 64.38 72 LEU A O 1
ATOM 572 N N . GLN A 1 73 ? 13.926 1.782 -12.409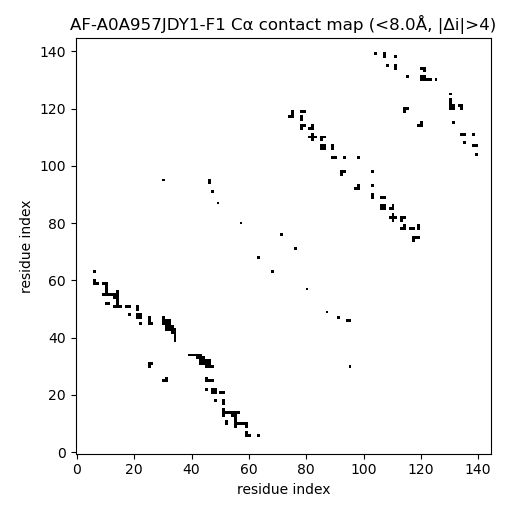 1.00 74.69 73 GLN A N 1
ATOM 573 C CA . GLN A 1 73 ? 13.029 2.029 -13.538 1.00 74.69 73 GLN A CA 1
ATOM 574 C C . GLN A 1 73 ? 11.949 3.013 -13.079 1.00 74.69 73 GLN A C 1
ATOM 576 O O . GLN A 1 73 ? 11.045 2.642 -12.326 1.00 74.69 73 GLN A O 1
ATOM 581 N N . ALA A 1 74 ? 12.072 4.279 -13.493 1.00 80.44 74 ALA A N 1
ATOM 582 C CA . ALA A 1 74 ? 11.211 5.369 -13.034 1.00 80.44 74 ALA A CA 1
ATOM 583 C C . ALA A 1 74 ? 9.717 5.054 -13.213 1.00 80.44 74 ALA A C 1
ATOM 585 O O . ALA A 1 74 ? 8.916 5.350 -12.328 1.00 80.44 74 ALA A O 1
ATOM 586 N N . ASP A 1 75 ? 9.355 4.384 -14.308 1.00 86.31 75 ASP A N 1
ATOM 587 C CA . ASP A 1 75 ? 7.972 4.011 -14.594 1.00 86.31 75 ASP A CA 1
ATOM 588 C C . ASP A 1 75 ? 7.458 2.902 -13.669 1.00 86.31 75 ASP A C 1
ATOM 590 O O . ASP A 1 75 ? 6.366 3.033 -13.123 1.00 86.31 75 ASP A O 1
ATOM 594 N N . SER A 1 76 ? 8.254 1.870 -13.371 1.00 88.00 76 SER A N 1
ATOM 595 C CA . SER A 1 76 ? 7.850 0.836 -12.407 1.00 88.00 76 SER A CA 1
ATOM 596 C C . SER A 1 76 ? 7.656 1.406 -11.001 1.00 88.00 76 SER A C 1
ATOM 598 O O . SER A 1 76 ? 6.744 1.006 -10.280 1.00 88.00 76 SER A O 1
ATOM 600 N N . VAL A 1 77 ? 8.477 2.377 -10.597 1.00 89.00 77 VAL A N 1
ATOM 601 C CA . VAL A 1 77 ? 8.302 3.032 -9.296 1.00 89.00 77 VAL A CA 1
ATOM 602 C C . VAL A 1 77 ? 7.048 3.908 -9.285 1.00 89.00 77 VAL A C 1
ATOM 604 O O . VAL A 1 77 ? 6.276 3.841 -8.331 1.00 89.00 77 VAL A O 1
ATOM 607 N N . ARG A 1 78 ? 6.790 4.681 -10.350 1.00 90.50 78 ARG A N 1
ATOM 608 C CA . ARG A 1 78 ? 5.544 5.455 -10.499 1.00 90.50 78 ARG A CA 1
ATOM 609 C C . ARG A 1 78 ? 4.316 4.549 -10.435 1.00 90.50 78 ARG A C 1
ATOM 611 O O . ARG A 1 78 ? 3.395 4.840 -9.677 1.00 90.50 78 ARG A O 1
ATOM 618 N N . GLY A 1 79 ? 4.330 3.434 -11.163 1.00 94.19 79 GLY A N 1
ATOM 619 C CA . GLY A 1 79 ? 3.250 2.452 -11.145 1.00 94.19 79 GLY A CA 1
ATOM 620 C C . GLY A 1 79 ? 3.021 1.846 -9.766 1.00 94.19 79 GLY A C 1
ATOM 621 O O . GLY A 1 79 ? 1.882 1.780 -9.308 1.00 94.19 79 GLY A O 1
ATOM 622 N N . ALA A 1 80 ? 4.093 1.482 -9.057 1.00 93.31 80 ALA A N 1
ATOM 623 C CA . ALA A 1 80 ? 4.000 0.959 -7.698 1.00 93.31 80 ALA A CA 1
ATOM 624 C C . ALA A 1 80 ? 3.443 1.997 -6.706 1.00 93.31 80 ALA A C 1
ATOM 626 O O . ALA A 1 80 ? 2.600 1.655 -5.875 1.00 93.31 80 ALA A O 1
ATOM 627 N N . LEU A 1 81 ? 3.857 3.266 -6.800 1.00 94.06 81 LEU A N 1
ATOM 628 C CA . LEU A 1 81 ? 3.334 4.350 -5.957 1.00 94.06 81 LEU A CA 1
ATOM 629 C C . LEU A 1 81 ? 1.849 4.621 -6.235 1.00 94.06 81 LEU A C 1
ATOM 631 O O . LEU A 1 81 ? 1.063 4.758 -5.300 1.00 94.06 81 LEU A O 1
ATOM 635 N N . LEU A 1 82 ? 1.434 4.643 -7.503 1.00 96.06 82 LEU A N 1
ATOM 636 C CA . LEU A 1 82 ? 0.028 4.835 -7.868 1.00 96.06 82 LEU A CA 1
ATOM 637 C C . LEU A 1 82 ? -0.843 3.661 -7.403 1.00 96.06 82 LEU A C 1
ATOM 639 O O . LEU A 1 82 ? -1.867 3.875 -6.754 1.00 96.06 82 LEU A O 1
ATOM 643 N N . ALA A 1 83 ? -0.418 2.424 -7.666 1.00 96.75 83 ALA A N 1
ATOM 644 C CA . ALA A 1 83 ? -1.152 1.231 -7.255 1.00 96.75 83 ALA A CA 1
ATOM 645 C C . ALA A 1 83 ? -1.257 1.127 -5.726 1.00 96.75 83 ALA A C 1
ATOM 647 O O . ALA A 1 83 ? -2.347 0.913 -5.197 1.00 96.75 83 ALA A O 1
ATOM 648 N N . SER A 1 84 ? -0.149 1.335 -5.007 1.00 95.00 84 SER A N 1
ATOM 649 C CA . SER A 1 84 ? -0.147 1.316 -3.539 1.00 95.00 84 SER A CA 1
ATOM 650 C C . SER A 1 84 ? -0.994 2.435 -2.940 1.00 95.00 84 SER A C 1
ATOM 652 O O . SER A 1 84 ? -1.653 2.192 -1.936 1.00 95.00 84 SER A O 1
ATOM 654 N N . THR A 1 85 ? -1.062 3.613 -3.572 1.00 96.06 85 THR A N 1
ATOM 655 C CA . THR A 1 85 ? -1.972 4.693 -3.152 1.00 96.06 85 THR A CA 1
ATOM 656 C C . THR A 1 85 ? -3.427 4.243 -3.227 1.00 96.06 85 THR A C 1
ATOM 658 O O . THR A 1 85 ? -4.170 4.407 -2.263 1.00 96.06 85 THR A O 1
ATOM 661 N N . VAL A 1 86 ? -3.843 3.634 -4.343 1.00 96.62 86 VAL A N 1
ATOM 662 C CA . VAL A 1 86 ? -5.216 3.131 -4.500 1.00 96.62 86 VAL A CA 1
ATOM 663 C C . VAL A 1 86 ? -5.524 2.058 -3.458 1.00 96.62 86 VAL A C 1
ATOM 665 O O . VAL A 1 86 ? -6.528 2.161 -2.759 1.00 96.62 86 VAL A O 1
ATOM 668 N N . VAL A 1 87 ? -4.648 1.061 -3.306 1.00 95.44 87 VAL A N 1
ATOM 669 C CA . VAL A 1 87 ? -4.844 -0.029 -2.334 1.00 95.44 87 VAL A CA 1
ATOM 670 C C . VAL A 1 87 ? -4.876 0.507 -0.898 1.00 95.44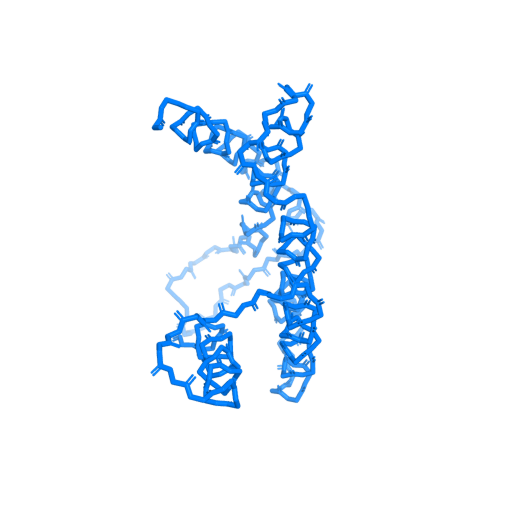 87 VAL A C 1
ATOM 672 O O . VAL A 1 87 ? -5.722 0.094 -0.109 1.00 95.44 87 VAL A O 1
ATOM 675 N N . ALA A 1 88 ? -4.019 1.473 -0.568 1.00 94.38 88 ALA A N 1
ATOM 676 C CA . ALA A 1 88 ? -4.009 2.126 0.734 1.00 94.38 88 ALA A CA 1
ATOM 677 C C . ALA A 1 88 ? -5.294 2.906 1.021 1.00 94.38 88 ALA A C 1
ATOM 679 O O . ALA A 1 88 ? -5.813 2.830 2.131 1.00 94.38 88 ALA A O 1
ATOM 680 N N . LEU A 1 89 ? -5.818 3.643 0.037 1.00 94.56 89 LEU A N 1
ATOM 681 C CA . LEU A 1 89 ? -7.088 4.354 0.178 1.00 94.56 89 LEU A CA 1
ATOM 682 C C . LEU A 1 89 ? -8.245 3.378 0.387 1.00 94.56 89 LEU A C 1
ATOM 684 O O . LEU A 1 89 ? -9.107 3.629 1.221 1.00 94.56 89 LEU A O 1
ATOM 688 N N . VAL A 1 90 ? -8.246 2.252 -0.325 1.00 94.88 90 VAL A N 1
ATOM 689 C CA . VAL A 1 90 ? -9.244 1.193 -0.136 1.00 94.88 90 VAL A CA 1
ATOM 690 C C . VAL A 1 90 ? -9.161 0.626 1.276 1.00 94.88 90 VAL A C 1
ATOM 692 O O . VAL A 1 90 ? -10.193 0.533 1.927 1.00 94.88 90 VAL A O 1
ATOM 695 N N . GLY A 1 91 ? -7.956 0.315 1.767 1.00 92.44 91 GLY A N 1
ATOM 696 C CA . GLY A 1 91 ? -7.751 -0.147 3.143 1.00 92.44 91 GLY A CA 1
ATOM 697 C C . GLY A 1 91 ? -8.213 0.879 4.180 1.00 92.44 91 GLY A C 1
ATOM 698 O O . GLY A 1 91 ? -8.952 0.542 5.092 1.00 92.44 91 GLY A O 1
ATOM 699 N N . LEU A 1 92 ? -7.881 2.156 3.980 1.00 91.25 92 LEU A N 1
ATOM 700 C CA . LEU A 1 92 ? -8.306 3.243 4.862 1.00 91.25 92 LEU A CA 1
ATOM 701 C C . LEU A 1 92 ? -9.834 3.410 4.908 1.00 91.25 92 LEU A C 1
ATOM 703 O O . LEU A 1 92 ? -10.407 3.695 5.962 1.00 91.25 92 LEU A O 1
ATOM 707 N N . LEU A 1 93 ? -10.498 3.281 3.759 1.00 91.62 93 LEU A N 1
ATOM 708 C CA . LEU A 1 93 ? -11.955 3.340 3.676 1.00 91.62 93 LEU A CA 1
ATOM 709 C C . LEU A 1 93 ? -12.599 2.099 4.303 1.00 91.62 93 LEU A C 1
ATOM 711 O O . LEU A 1 93 ? -13.621 2.241 4.971 1.00 91.62 93 LEU A O 1
ATOM 715 N N . ASP A 1 94 ? -12.000 0.920 4.123 1.00 90.75 94 ASP A N 1
ATOM 716 C CA . ASP A 1 94 ? -12.430 -0.336 4.751 1.00 90.75 94 ASP A CA 1
ATOM 717 C C . ASP A 1 94 ? -12.366 -0.230 6.280 1.00 90.75 94 ASP A C 1
ATOM 719 O O . ASP A 1 94 ? -13.363 -0.477 6.952 1.00 90.75 94 ASP A O 1
ATOM 723 N N . ASP A 1 95 ? -11.257 0.286 6.821 1.00 88.06 95 ASP A N 1
ATOM 724 C CA . ASP A 1 95 ? -11.076 0.505 8.261 1.00 88.06 95 ASP A CA 1
ATOM 725 C C . ASP A 1 95 ? -12.127 1.460 8.850 1.00 88.06 95 ASP A C 1
ATOM 727 O O . ASP A 1 95 ? -12.533 1.320 10.005 1.00 88.06 95 ASP A O 1
ATOM 731 N N . ARG A 1 96 ? -12.569 2.467 8.082 1.00 86.06 96 ARG A N 1
ATOM 732 C CA . ARG A 1 96 ? -13.506 3.490 8.574 1.00 86.06 96 ARG A CA 1
ATOM 733 C C . ARG A 1 96 ? -14.972 3.107 8.429 1.00 86.06 96 ARG A C 1
ATOM 735 O O . ARG A 1 96 ? -15.773 3.502 9.285 1.00 86.06 96 ARG A O 1
ATOM 742 N N . TYR A 1 97 ? -15.314 2.467 7.316 1.00 88.00 97 TYR A N 1
ATOM 743 C CA . TYR A 1 97 ? -16.691 2.267 6.868 1.00 88.00 97 TYR A CA 1
ATOM 744 C C . TYR A 1 97 ? -17.106 0.798 6.784 1.00 88.00 97 TYR A C 1
ATOM 746 O O . TYR A 1 97 ? -18.269 0.560 6.473 1.00 88.00 97 TYR A O 1
ATOM 754 N N . GLU A 1 98 ? -16.203 -0.152 7.050 1.00 86.75 98 GLU A N 1
ATOM 755 C CA . GLU A 1 98 ? -16.436 -1.594 6.886 1.00 86.75 98 GLU A CA 1
ATOM 756 C C . GLU A 1 98 ? -17.014 -1.889 5.492 1.00 86.75 98 GLU A C 1
ATOM 758 O O . GLU A 1 98 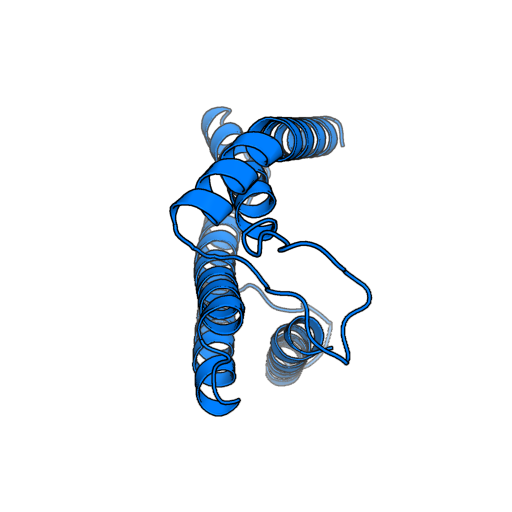? -18.198 -2.197 5.320 1.00 86.75 98 GLU A O 1
ATOM 763 N N . LEU A 1 99 ? -16.189 -1.700 4.456 1.00 91.38 99 LEU A N 1
ATOM 764 C CA . LEU A 1 99 ? -16.673 -1.725 3.080 1.00 91.38 99 LEU A CA 1
ATOM 765 C C . LEU A 1 99 ? -17.261 -3.103 2.732 1.00 91.38 99 LEU A C 1
ATOM 767 O O . LEU A 1 99 ? -16.702 -4.144 3.086 1.00 91.38 99 LEU A O 1
ATOM 771 N N . PRO A 1 100 ? -18.355 -3.158 1.947 1.00 93.06 100 PRO A N 1
ATOM 772 C CA . PRO A 1 100 ? -18.834 -4.431 1.439 1.00 93.06 100 PRO A CA 1
ATOM 773 C C . PRO A 1 100 ? -17.767 -5.048 0.520 1.00 93.06 100 PRO A C 1
ATOM 775 O O . PRO A 1 100 ? -17.095 -4.308 -0.212 1.00 93.06 100 PRO A O 1
ATOM 778 N N . PRO A 1 101 ? -17.668 -6.389 0.433 1.00 91.94 101 PRO A N 1
ATOM 779 C CA . PRO A 1 101 ? -16.618 -7.060 -0.337 1.00 91.94 101 PRO A CA 1
ATOM 780 C C . PRO A 1 101 ? -16.474 -6.532 -1.770 1.00 91.94 101 PRO A C 1
ATOM 782 O O . PRO A 1 101 ? -15.368 -6.331 -2.261 1.00 91.94 101 PRO A O 1
ATOM 785 N N . ARG A 1 102 ? -17.600 -6.223 -2.430 1.00 92.12 102 ARG A N 1
ATOM 786 C CA . ARG A 1 102 ? -17.621 -5.660 -3.789 1.00 92.12 102 ARG A CA 1
ATOM 787 C C . ARG A 1 102 ? -16.837 -4.347 -3.900 1.00 92.12 102 ARG A C 1
ATOM 789 O O . ARG A 1 102 ? -16.093 -4.183 -4.860 1.00 92.12 102 ARG A O 1
ATOM 796 N N . GLY A 1 103 ? -16.982 -3.441 -2.930 1.00 90.88 103 GLY A N 1
ATOM 797 C CA . GLY A 1 103 ? -16.272 -2.159 -2.918 1.00 90.88 103 GLY A CA 1
ATOM 798 C C . GLY A 1 103 ? -14.761 -2.350 -2.790 1.00 90.88 103 GLY A C 1
ATOM 799 O O . GLY A 1 103 ? -13.996 -1.753 -3.547 1.00 90.88 103 GLY A O 1
ATOM 800 N N . LYS A 1 104 ? -14.343 -3.269 -1.912 1.00 93.38 104 LYS A N 1
ATOM 801 C CA . LYS A 1 104 ? -12.933 -3.635 -1.732 1.00 93.38 104 LYS A CA 1
ATOM 802 C C . LYS A 1 104 ? -12.327 -4.214 -3.012 1.00 93.38 104 LYS A C 1
ATOM 804 O O . LYS A 1 104 ? -11.273 -3.762 -3.454 1.00 93.38 104 LYS A O 1
ATOM 809 N N . TYR A 1 105 ? -13.020 -5.153 -3.662 1.00 95.25 105 TYR A N 1
ATOM 810 C CA . TYR A 1 105 ? -12.537 -5.763 -4.904 1.00 95.25 105 TYR A CA 1
ATOM 811 C C . TYR A 1 105 ? -12.384 -4.763 -6.050 1.00 95.25 105 TYR A C 1
ATOM 813 O O . TYR A 1 105 ? -11.394 -4.847 -6.768 1.00 95.25 105 TYR A O 1
ATOM 821 N N . VAL A 1 106 ? -13.299 -3.799 -6.212 1.00 95.94 106 VAL A N 1
ATOM 822 C CA . VAL A 1 106 ? -13.165 -2.763 -7.255 1.00 95.94 106 VAL A CA 1
ATOM 823 C C . VAL A 1 106 ? -11.853 -2.000 -7.092 1.00 95.94 106 VAL A C 1
ATOM 825 O O . VAL A 1 106 ? -11.095 -1.861 -8.049 1.00 95.94 106 VAL A O 1
ATOM 828 N N . GLY A 1 107 ? -11.545 -1.566 -5.872 1.00 95.69 107 GLY A N 1
ATOM 829 C CA . GLY A 1 107 ? -10.302 -0.860 -5.587 1.00 95.69 107 GLY A CA 1
ATOM 830 C C . GLY A 1 107 ? -9.046 -1.701 -5.833 1.00 95.69 107 GLY A C 1
ATOM 831 O O . GLY A 1 107 ? -8.088 -1.223 -6.438 1.00 95.69 107 GLY A O 1
ATOM 832 N N . LEU A 1 108 ? -9.068 -2.978 -5.441 1.00 97.00 108 LEU A N 1
ATOM 833 C CA . LEU A 1 108 ? -7.959 -3.905 -5.699 1.00 97.00 108 LEU A CA 1
ATOM 834 C C . LEU A 1 108 ? -7.772 -4.192 -7.197 1.00 97.00 108 LEU A C 1
ATOM 836 O O . LEU A 1 108 ? -6.637 -4.265 -7.664 1.00 97.00 108 LEU A O 1
ATOM 840 N N . ILE A 1 109 ? -8.861 -4.297 -7.965 1.00 97.44 109 ILE A N 1
ATOM 841 C CA . ILE A 1 109 ? -8.819 -4.456 -9.427 1.00 97.44 109 ILE A CA 1
ATOM 842 C C . ILE A 1 109 ? -8.204 -3.215 -10.082 1.00 97.44 109 ILE A C 1
ATOM 844 O O . ILE A 1 109 ? -7.381 -3.358 -10.984 1.00 97.44 109 ILE A O 1
ATOM 848 N N . ILE A 1 110 ? -8.545 -2.010 -9.613 1.00 97.94 110 ILE A N 1
ATOM 849 C CA . ILE A 1 110 ? -7.923 -0.766 -10.093 1.00 97.94 110 ILE A CA 1
ATOM 850 C C . ILE A 1 110 ? -6.421 -0.774 -9.783 1.00 97.94 110 ILE A C 1
ATOM 852 O O . ILE A 1 110 ? -5.616 -0.505 -10.672 1.00 97.94 110 ILE A O 1
ATOM 856 N N . GLY A 1 111 ? -6.027 -1.137 -8.557 1.00 97.56 111 GLY A N 1
ATOM 857 C CA . GLY A 1 111 ? -4.616 -1.275 -8.182 1.00 97.56 111 GLY A CA 1
ATOM 858 C C . GLY A 1 111 ? -3.866 -2.266 -9.080 1.00 97.56 111 GLY A C 1
ATOM 859 O O . GLY A 1 111 ? -2.800 -1.945 -9.600 1.00 97.56 111 GLY A O 1
ATOM 860 N N . PHE A 1 112 ? -4.453 -3.436 -9.337 1.00 97.81 112 PHE A N 1
ATOM 861 C CA . PHE A 1 112 ? -3.909 -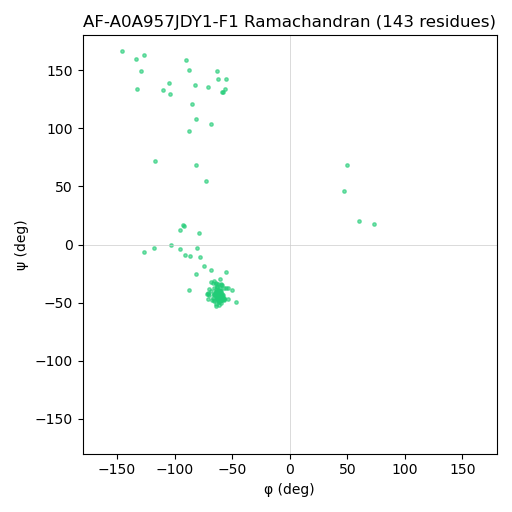4.427 -10.266 1.00 97.81 112 PHE A CA 1
ATOM 862 C C . PHE A 1 112 ? -3.783 -3.886 -11.698 1.00 97.81 112 PHE A C 1
ATOM 864 O O . PHE A 1 112 ? -2.737 -4.054 -12.321 1.00 97.81 112 PHE A O 1
ATOM 871 N N . ALA A 1 113 ? -4.807 -3.203 -12.214 1.00 98.00 113 ALA A N 1
ATOM 872 C CA . ALA A 1 113 ? -4.778 -2.622 -13.554 1.00 98.00 113 ALA A CA 1
ATOM 873 C C . ALA A 1 113 ? -3.650 -1.588 -13.707 1.00 98.00 113 ALA A C 1
ATOM 875 O O . ALA A 1 113 ? -2.972 -1.573 -14.733 1.00 98.00 113 ALA A O 1
ATOM 876 N N . ILE A 1 114 ? -3.399 -0.778 -12.671 1.00 98.12 114 ILE A N 1
ATOM 877 C CA . ILE A 1 114 ? -2.259 0.148 -12.636 1.00 98.12 114 ILE A CA 1
ATOM 878 C C . ILE A 1 114 ? -0.942 -0.631 -12.714 1.00 98.12 114 ILE A C 1
ATOM 880 O O . ILE A 1 114 ? -0.098 -0.302 -13.541 1.00 98.12 114 ILE A O 1
ATOM 884 N N . LEU A 1 115 ? -0.760 -1.686 -11.912 1.00 97.38 115 LEU A N 1
ATOM 885 C CA . LEU A 1 115 ? 0.461 -2.502 -11.972 1.00 97.38 115 LEU A CA 1
ATOM 886 C C . LEU A 1 115 ? 0.695 -3.067 -13.381 1.00 97.38 115 LEU A C 1
ATOM 888 O O . LEU A 1 115 ? 1.790 -2.927 -13.923 1.00 97.38 115 LEU A O 1
ATOM 892 N N . VAL A 1 116 ? -0.347 -3.626 -14.002 1.00 96.50 116 VAL A N 1
ATOM 893 C CA . VAL A 1 116 ? -0.290 -4.167 -15.369 1.00 96.50 116 VAL A CA 1
ATOM 894 C C . VAL A 1 116 ? 0.081 -3.097 -16.392 1.00 96.50 116 VAL A C 1
ATOM 896 O O . VAL A 1 116 ? 0.928 -3.355 -17.246 1.00 96.50 116 VAL A O 1
ATOM 899 N N . PHE A 1 117 ? -0.510 -1.903 -16.291 1.00 96.75 117 PHE A N 1
ATOM 900 C CA . PHE A 1 117 ? -0.221 -0.781 -17.186 1.00 96.75 117 PHE A CA 1
ATOM 901 C C . PHE A 1 117 ? 1.261 -0.376 -17.158 1.00 96.75 117 PHE A C 1
ATOM 903 O O . PHE A 1 117 ? 1.825 -0.031 -18.192 1.00 96.75 117 PHE A O 1
ATOM 910 N N . PHE A 1 118 ? 1.906 -0.475 -15.995 1.00 95.69 118 PHE A N 1
ATOM 911 C CA . PHE A 1 118 ? 3.329 -0.174 -15.809 1.00 95.69 118 PHE A CA 1
ATOM 912 C C . PHE A 1 118 ? 4.260 -1.391 -15.986 1.00 95.69 118 PHE A C 1
ATOM 914 O O . PHE A 1 118 ? 5.415 -1.344 -15.562 1.00 95.69 118 PHE A O 1
ATOM 921 N N . ASP A 1 119 ? 3.782 -2.486 -16.590 1.00 94.31 119 ASP A N 1
ATOM 922 C CA . ASP A 1 119 ? 4.535 -3.739 -16.787 1.00 94.31 119 ASP A CA 1
ATOM 923 C C . ASP A 1 119 ? 4.996 -4.411 -15.471 1.00 94.31 119 ASP A C 1
ATOM 925 O O . ASP A 1 119 ? 5.898 -5.255 -15.448 1.00 94.31 119 ASP A O 1
ATOM 929 N N . ILE A 1 120 ? 4.352 -4.072 -14.350 1.00 94.75 120 ILE A N 1
ATOM 930 C CA . ILE A 1 120 ? 4.640 -4.631 -13.029 1.00 94.75 120 ILE A CA 1
ATOM 931 C C . ILE A 1 120 ? 3.814 -5.901 -12.859 1.00 94.75 120 ILE A C 1
ATOM 933 O O . ILE A 1 120 ? 2.634 -5.880 -12.509 1.00 94.75 120 ILE A O 1
ATOM 937 N N . ARG A 1 121 ? 4.459 -7.034 -13.114 1.00 95.06 121 ARG A N 1
ATOM 938 C CA . ARG A 1 121 ? 3.885 -8.367 -12.939 1.00 95.06 121 ARG A CA 1
ATOM 939 C C . ARG A 1 121 ? 4.943 -9.355 -12.482 1.00 95.06 121 ARG A C 1
ATOM 941 O O . ARG A 1 121 ? 6.142 -9.101 -12.586 1.00 95.06 121 ARG A O 1
ATOM 948 N N . VAL A 1 122 ? 4.487 -10.511 -12.023 1.00 95.06 122 VAL A N 1
ATOM 949 C CA . VAL A 1 122 ? 5.331 -11.698 -11.895 1.00 95.06 122 VAL A CA 1
ATOM 950 C C . VAL A 1 122 ? 5.924 -12.033 -13.270 1.00 95.06 122 VAL A C 1
ATOM 952 O O . VAL A 1 122 ? 5.200 -12.064 -14.257 1.00 95.06 122 VAL A O 1
ATOM 955 N N . LYS A 1 123 ? 7.240 -12.256 -13.346 1.00 94.62 123 LYS A N 1
ATOM 956 C CA . LYS A 1 123 ? 7.959 -12.577 -14.593 1.00 94.62 123 LYS A CA 1
ATOM 957 C C . LYS A 1 123 ? 8.574 -13.972 -14.498 1.00 94.62 123 LYS A C 1
ATOM 959 O O . LYS A 1 123 ? 9.780 -14.118 -14.320 1.00 94.62 123 LYS A O 1
ATOM 964 N N . LEU A 1 124 ? 7.724 -14.996 -14.550 1.00 95.44 124 LEU A N 1
ATOM 965 C CA . LEU A 1 124 ? 8.153 -16.395 -14.634 1.00 95.44 124 LEU A CA 1
ATOM 966 C C . LEU A 1 124 ? 8.285 -16.818 -16.106 1.00 95.44 124 LEU A C 1
ATOM 968 O O . LEU A 1 124 ? 7.652 -16.195 -16.964 1.00 95.44 124 LEU A O 1
ATOM 972 N N . PRO A 1 125 ? 9.059 -17.879 -16.417 1.00 96.50 125 PRO A N 1
ATOM 973 C CA . PRO A 1 125 ? 9.146 -18.462 -17.760 1.00 96.50 125 PRO A CA 1
ATOM 974 C C . PRO A 1 125 ? 7.860 -19.240 -18.117 1.00 96.50 125 PRO A C 1
ATOM 976 O O . PRO A 1 125 ? 7.887 -20.429 -18.421 1.00 96.50 125 PRO A O 1
ATOM 979 N N . LEU A 1 126 ? 6.716 -18.567 -18.020 1.00 96.12 126 LEU A N 1
ATOM 980 C CA . LEU A 1 126 ? 5.361 -19.053 -18.263 1.00 96.12 126 LEU A CA 1
ATOM 981 C C . LEU A 1 126 ? 4.667 -18.125 -19.275 1.00 96.12 126 LEU A C 1
ATOM 983 O O . LEU A 1 126 ? 5.118 -16.993 -19.469 1.00 96.12 126 LEU A O 1
ATOM 987 N N . PRO A 1 127 ? 3.559 -18.558 -19.908 1.00 97.12 127 PRO A N 1
ATOM 988 C CA . PRO A 1 127 ? 2.771 -17.681 -20.769 1.00 97.12 127 PRO A CA 1
ATOM 989 C C . PRO A 1 127 ? 2.330 -16.412 -20.032 1.00 97.12 127 PRO A C 1
ATOM 991 O O . PRO A 1 127 ? 1.943 -16.471 -18.865 1.00 97.12 127 PRO A O 1
ATOM 994 N N . GLU A 1 128 ? 2.315 -15.271 -20.722 1.00 95.00 128 GLU A N 1
ATOM 995 C CA . GLU A 1 128 ? 2.051 -13.975 -20.077 1.00 95.00 128 GLU A CA 1
ATOM 996 C C . GLU A 1 128 ? 0.688 -13.905 -19.387 1.00 95.00 128 GLU A C 1
ATOM 998 O O . GLU A 1 128 ? 0.558 -13.337 -18.305 1.00 95.00 128 GLU A O 1
ATOM 1003 N N . ILE A 1 129 ? -0.323 -14.569 -19.951 1.00 96.38 129 ILE A N 1
ATOM 1004 C CA . ILE A 1 129 ? -1.639 -14.680 -19.315 1.00 96.38 129 ILE A CA 1
ATOM 1005 C C . ILE A 1 129 ? -1.552 -15.309 -17.916 1.00 96.38 129 ILE A C 1
ATOM 1007 O O . ILE A 1 129 ? -2.229 -14.862 -16.995 1.00 96.38 129 ILE A O 1
ATOM 1011 N N . VAL A 1 130 ? -0.670 -16.294 -17.725 1.00 97.38 130 VAL A N 1
ATOM 1012 C CA . VAL A 1 130 ? -0.454 -16.953 -16.432 1.00 97.38 130 VAL A CA 1
ATOM 1013 C C . VAL A 1 130 ? 0.245 -16.000 -15.464 1.00 97.38 130 VAL A C 1
ATOM 1015 O O . VAL A 1 130 ? -0.173 -15.888 -14.316 1.00 97.38 130 VAL A O 1
ATOM 1018 N N . ASN A 1 131 ? 1.246 -15.249 -15.927 1.00 97.31 131 ASN A N 1
ATOM 1019 C CA . ASN A 1 131 ? 1.924 -14.226 -15.127 1.00 97.31 131 ASN A CA 1
ATOM 1020 C C . ASN A 1 131 ? 0.951 -13.145 -14.616 1.00 97.31 131 ASN A C 1
ATOM 1022 O O . ASN A 1 131 ? 0.997 -12.767 -13.439 1.00 97.31 131 ASN A O 1
ATOM 1026 N N . TYR A 1 132 ? 0.032 -12.677 -15.465 1.00 96.69 132 TYR A N 1
ATOM 1027 C CA . TYR A 1 132 ? -1.011 -11.729 -15.064 1.00 96.69 132 TYR A CA 1
ATOM 1028 C C . TYR A 1 132 ? -1.999 -12.332 -14.067 1.00 96.69 132 TYR A C 1
ATOM 1030 O O . TYR A 1 132 ? -2.312 -11.684 -13.070 1.00 96.69 132 TYR A O 1
ATOM 1038 N N . LEU A 1 133 ? -2.449 -13.571 -14.287 1.00 96.94 133 LEU A N 1
ATOM 1039 C CA . LEU A 1 133 ? -3.350 -14.264 -13.362 1.00 96.94 133 LEU A CA 1
ATOM 1040 C C . LEU A 1 133 ? -2.708 -14.472 -11.987 1.00 96.94 133 LEU A C 1
ATOM 1042 O O . LEU A 1 133 ? -3.347 -14.204 -10.973 1.00 96.94 133 LEU A O 1
ATOM 1046 N N . ILE A 1 134 ? -1.438 -14.881 -11.938 1.00 97.25 134 ILE A N 1
ATOM 1047 C CA . ILE A 1 134 ? -0.699 -15.011 -10.677 1.00 97.25 134 ILE A CA 1
ATOM 1048 C C . ILE A 1 134 ? -0.608 -13.651 -9.985 1.00 97.25 134 ILE A C 1
ATOM 1050 O O . ILE A 1 134 ? -0.894 -13.553 -8.797 1.00 97.25 134 ILE A O 1
ATOM 1054 N N . THR A 1 135 ? -0.259 -12.593 -10.722 1.00 96.44 135 THR A N 1
ATOM 1055 C CA . THR A 1 135 ? -0.170 -11.233 -10.166 1.00 96.44 135 THR A CA 1
ATOM 1056 C C . THR A 1 135 ? -1.519 -10.773 -9.603 1.00 96.44 135 THR A C 1
ATOM 1058 O O . THR A 1 135 ? -1.573 -10.218 -8.509 1.00 96.44 135 THR A O 1
ATOM 1061 N N . PHE A 1 136 ? -2.617 -11.054 -10.306 1.00 96.69 136 PHE A N 1
ATOM 1062 C CA . PHE A 1 136 ? -3.976 -10.742 -9.865 1.00 96.69 136 PHE A CA 1
ATOM 1063 C C . PHE A 1 136 ? -4.341 -11.468 -8.566 1.00 96.69 136 PHE A C 1
ATOM 1065 O O . PHE A 1 136 ? -4.747 -10.835 -7.589 1.00 96.69 136 PHE A O 1
ATOM 1072 N N . VAL A 1 137 ? -4.143 -12.791 -8.539 1.00 95.81 137 VAL A N 1
ATOM 1073 C CA . VAL A 1 137 ? -4.396 -13.625 -7.357 1.00 95.81 137 VAL A CA 1
ATOM 1074 C C . VAL A 1 137 ? -3.517 -13.186 -6.190 1.00 95.81 137 VAL A C 1
ATOM 1076 O O . VAL A 1 137 ? -3.991 -13.154 -5.063 1.00 95.81 137 VAL A O 1
ATOM 1079 N N . TRP A 1 138 ? -2.270 -12.794 -6.444 1.00 94.56 138 TRP A N 1
ATOM 1080 C CA . TRP A 1 138 ? -1.349 -12.313 -5.419 1.00 94.56 138 TRP A CA 1
ATOM 1081 C C . TRP A 1 138 ? -1.808 -10.993 -4.795 1.00 94.56 138 TRP A C 1
ATOM 1083 O O . TRP A 1 138 ? -1.883 -10.890 -3.572 1.00 94.56 138 TRP A O 1
ATOM 1093 N N . VAL A 1 139 ? -2.171 -9.999 -5.617 1.00 94.50 139 VAL A N 1
ATOM 1094 C CA . VAL A 1 139 ? -2.657 -8.690 -5.143 1.00 94.50 139 VAL A CA 1
ATOM 1095 C C . VAL A 1 139 ? -3.919 -8.856 -4.301 1.00 94.50 139 VAL A C 1
ATOM 1097 O O . VAL A 1 139 ? -4.013 -8.301 -3.207 1.00 94.50 139 VAL A O 1
ATOM 1100 N N . ILE A 1 140 ? -4.881 -9.642 -4.782 1.00 93.88 140 ILE A N 1
ATOM 1101 C CA . ILE A 1 140 ? -6.140 -9.879 -4.071 1.00 93.88 140 ILE A CA 1
ATOM 1102 C C . ILE A 1 140 ? -5.939 -10.759 -2.840 1.00 93.88 140 ILE A C 1
ATOM 1104 O O . ILE A 1 140 ? -6.522 -10.476 -1.795 1.00 93.88 140 ILE A O 1
ATOM 1108 N N . GLY A 1 141 ? -5.131 -11.808 -2.965 1.00 92.19 141 GLY A N 1
ATOM 1109 C CA . GLY A 1 141 ? -4.868 -12.782 -1.915 1.00 92.19 141 GLY A CA 1
ATOM 1110 C C . GLY A 1 141 ? -4.177 -12.140 -0.724 1.00 92.19 141 GLY A C 1
ATOM 1111 O O . GLY A 1 141 ? -4.701 -12.210 0.375 1.00 92.19 141 GLY A O 1
ATOM 1112 N N . ILE A 1 142 ? -3.065 -11.431 -0.936 1.00 90.75 142 ILE A N 1
ATOM 1113 C CA . ILE A 1 142 ? -2.332 -10.777 0.163 1.00 90.75 142 ILE A CA 1
ATOM 1114 C C . ILE A 1 142 ? -3.145 -9.662 0.819 1.00 90.75 142 ILE A C 1
ATOM 1116 O O . ILE A 1 142 ? -3.011 -9.437 2.014 1.00 90.75 142 ILE A O 1
ATOM 1120 N N . SER A 1 143 ? -4.005 -8.977 0.064 1.00 90.19 143 SER A N 1
ATOM 1121 C CA . SER A 1 143 ? -4.820 -7.886 0.616 1.00 90.19 143 SER A CA 1
ATOM 1122 C C . SER A 1 143 ? -6.032 -8.371 1.428 1.00 90.19 143 SER A C 1
ATOM 1124 O O . SER A 1 143 ? -6.703 -7.554 2.063 1.00 90.19 143 SER A O 1
ATOM 1126 N N . ASN A 1 144 ? -6.363 -9.668 1.371 1.00 86.94 144 ASN A N 1
ATOM 1127 C CA . ASN A 1 144 ? -7.524 -10.259 2.050 1.00 86.94 144 ASN A CA 1
ATOM 1128 C C . ASN A 1 144 ? -7.194 -11.470 2.941 1.00 86.94 144 ASN A C 1
ATOM 1130 O O . ASN A 1 144 ? -8.109 -11.970 3.595 1.00 86.94 144 ASN A O 1
ATOM 1134 N N . ALA A 1 145 ? -5.952 -11.959 2.925 1.00 79.50 145 ALA A N 1
ATOM 1135 C CA . ALA A 1 145 ? -5.462 -13.026 3.799 1.00 79.50 145 ALA A CA 1
ATOM 1136 C C . ALA A 1 145 ? -5.224 -12.508 5.221 1.00 79.50 145 ALA A C 1
ATOM 1138 O O . ALA A 1 145 ? -5.538 -13.270 6.162 1.00 79.50 145 ALA A O 1
#

Radius of gyration: 17.67 Å; Cα contacts (8 Å, |Δi|>4): 125; chains: 1; bounding box: 43×33×47 Å

Solvent-accessible surface area (backbone atoms only — not comparable to full-atom values): 7962 Å² total; per-residue (Å²): 110,73,66,60,54,51,39,50,52,46,16,50,49,45,16,62,68,36,38,66,56,42,43,52,48,15,59,74,74,60,41,50,47,69,61,46,100,88,49,92,49,88,57,72,40,61,66,43,65,64,57,22,48,52,52,9,48,51,52,30,52,52,55,45,64,74,67,70,57,86,86,61,61,65,59,47,52,50,21,49,52,54,18,50,50,42,41,49,52,42,50,54,46,31,76,73,65,65,55,56,70,69,61,50,50,52,35,47,51,51,19,47,51,38,22,54,75,41,72,52,57,56,85,62,104,60,61,66,70,56,26,50,50,51,36,48,51,48,59,54,44,69,75,71,110

Nearest PDB structures (foldseek):
  5o5e-assembly1_A-2  TM=6.379E-01  e=1.883E-02  Homo sapiens
  1e12-assembly1_A  TM=4.731E-01  e=4.323E+00  Halobacterium salinarum

Sequence (145 aa):
MRIIILVFLIALTISLSSTPWVRRFAFWAGFVDNPQQRKLHTRPMPLLGGLAIIAGAFLAVMLLFMVDLPQLQADSVRGALLASTVVALVGLLDDRYELPPRGKYVGLIIGFAILVFFDIRVKLPLPEIVNYLITFVWVIGISNA

Secondary structure (DSSP, 8-state):
-HHHHHHHHHHHHHHHHHHHHHHHHHHHTT-EEPP-TT-S-SS-EES-HHHHHHHHHHHHHHHHHHTT-TTS-HHHHHHHHHHHHHHHHHHHHHHHH---HHHHHHHHHHHHHHHHHTT-S---SS-HHHHHHHHHHHHHHHHH-

pLDDT: mean 90.28, std 7.72, range [58.28, 98.12]

Mean predicted aligned error: 4.99 Å